Protein AF-A0A4Q0PM80-F1 (afdb_monomer_lite)

Organism: NCBI:txid988

Structure (mmCIF, N/CA/C/O backbone):
data_AF-A0A4Q0PM80-F1
#
_entry.id   AF-A0A4Q0PM80-F1
#
loop_
_atom_site.group_PDB
_atom_site.id
_atom_site.type_symbol
_atom_site.label_atom_id
_atom_site.label_alt_id
_atom_site.label_comp_id
_atom_site.label_asym_id
_atom_site.label_entity_id
_atom_site.label_seq_id
_atom_site.pdbx_PDB_ins_code
_atom_site.Cartn_x
_atom_site.Cartn_y
_atom_site.Cartn_z
_atom_site.occupancy
_atom_site.B_iso_or_equiv
_atom_site.auth_seq_id
_atom_site.auth_comp_id
_atom_site.auth_asym_id
_atom_site.auth_atom_id
_atom_site.pdbx_PDB_model_num
ATOM 1 N N . MET A 1 1 ? 19.482 10.236 -36.528 1.00 69.00 1 MET A N 1
ATOM 2 C CA . MET A 1 1 ? 18.409 9.305 -36.939 1.00 69.00 1 MET A CA 1
ATOM 3 C C . MET A 1 1 ? 18.551 8.071 -36.067 1.00 69.00 1 MET A C 1
ATOM 5 O O . MET A 1 1 ? 19.667 7.583 -35.962 1.00 69.00 1 MET A O 1
ATOM 9 N N . ILE A 1 2 ? 17.496 7.648 -35.373 1.00 78.56 2 ILE A N 1
ATOM 10 C CA . ILE A 1 2 ? 17.526 6.415 -34.569 1.00 78.56 2 ILE A CA 1
ATOM 11 C C . ILE A 1 2 ? 17.353 5.250 -35.546 1.00 78.56 2 ILE A C 1
ATOM 13 O O . ILE A 1 2 ? 16.515 5.339 -36.443 1.00 78.56 2 ILE A O 1
ATOM 17 N N . THR A 1 3 ? 18.168 4.207 -35.417 1.00 89.75 3 THR A N 1
ATOM 18 C CA . THR A 1 3 ? 18.043 3.007 -36.260 1.00 89.75 3 THR A CA 1
ATOM 19 C C . THR A 1 3 ? 16.857 2.150 -35.808 1.00 89.75 3 THR A C 1
ATOM 21 O O . THR A 1 3 ? 16.441 2.205 -34.649 1.00 89.75 3 THR A O 1
ATOM 24 N N . GLU A 1 4 ? 16.285 1.361 -36.717 1.00 88.19 4 GLU A N 1
ATOM 25 C CA . GLU A 1 4 ? 15.132 0.500 -36.414 1.00 88.19 4 GLU A CA 1
ATOM 26 C C . GLU A 1 4 ? 15.441 -0.514 -35.298 1.00 88.19 4 GLU A C 1
ATOM 28 O O . GLU A 1 4 ? 14.620 -0.740 -34.409 1.00 88.19 4 GLU A O 1
ATOM 33 N N . GLU A 1 5 ? 16.669 -1.035 -35.276 1.00 87.44 5 GLU A N 1
ATOM 34 C CA . GLU A 1 5 ? 17.164 -1.932 -34.228 1.00 87.44 5 GLU A CA 1
ATOM 35 C C . GLU A 1 5 ? 17.190 -1.250 -32.852 1.00 87.44 5 GLU A C 1
ATOM 37 O O . GLU A 1 5 ? 16.656 -1.795 -31.884 1.00 87.44 5 GLU A O 1
ATOM 42 N N . GLN A 1 6 ? 17.703 -0.015 -32.773 1.00 86.94 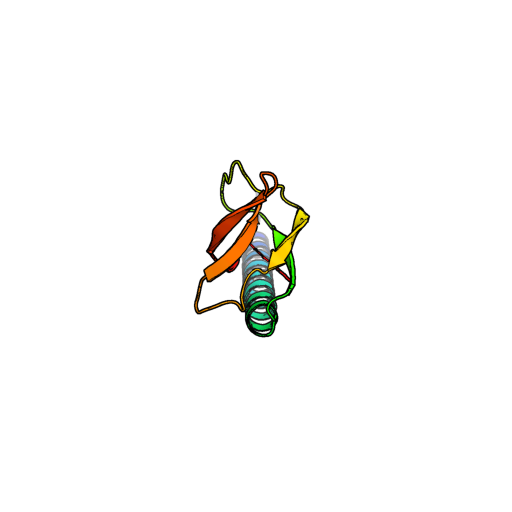6 GLN A N 1
ATOM 43 C CA . GLN A 1 6 ? 17.709 0.777 -31.536 1.00 86.94 6 GLN A CA 1
ATOM 44 C C . GLN A 1 6 ? 16.292 1.079 -31.031 1.00 86.94 6 GLN A C 1
ATOM 46 O O . GLN A 1 6 ? 16.050 1.090 -29.823 1.00 86.94 6 GLN A O 1
ATOM 51 N N . TYR A 1 7 ? 15.336 1.309 -31.936 1.00 9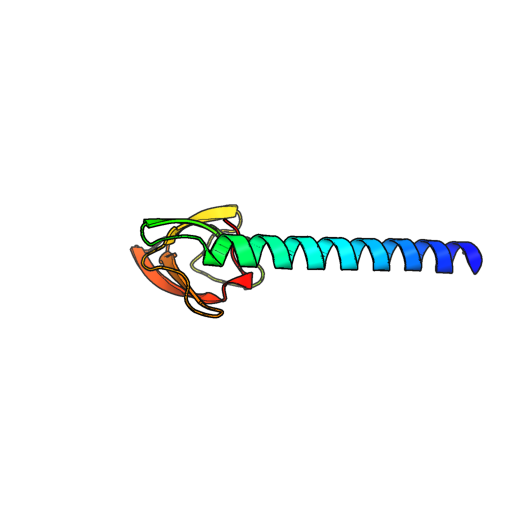0.94 7 TYR A N 1
ATOM 52 C CA . TYR A 1 7 ? 13.935 1.515 -31.564 1.00 90.94 7 TYR A CA 1
ATOM 53 C C . TYR A 1 7 ? 13.299 0.238 -30.991 1.00 90.94 7 TYR A C 1
ATOM 55 O O . TYR A 1 7 ? 12.626 0.291 -29.958 1.00 90.94 7 TYR A O 1
ATOM 63 N N . LEU A 1 8 ? 13.528 -0.916 -31.626 1.00 91.56 8 LEU A N 1
ATOM 64 C CA . LEU A 1 8 ? 13.000 -2.205 -31.168 1.00 91.56 8 LEU A CA 1
ATOM 65 C C . LEU A 1 8 ? 13.583 -2.621 -29.813 1.00 91.56 8 LEU A C 1
ATOM 67 O O . LEU A 1 8 ? 12.855 -3.140 -28.964 1.00 91.56 8 LEU A O 1
ATOM 71 N N . GLU A 1 9 ? 14.871 -2.373 -29.588 1.00 90.44 9 GLU A N 1
ATOM 72 C CA . GLU A 1 9 ? 15.537 -2.668 -28.319 1.00 90.44 9 GLU A CA 1
ATOM 73 C C . GLU A 1 9 ? 15.037 -1.758 -27.185 1.00 90.44 9 GLU A C 1
ATOM 75 O O . GLU A 1 9 ? 14.687 -2.238 -26.099 1.00 90.44 9 GLU A O 1
ATOM 80 N N . ALA A 1 10 ? 14.879 -0.458 -27.459 1.00 87.88 10 ALA A N 1
ATOM 81 C CA . ALA A 1 10 ? 14.267 0.478 -26.519 1.00 87.88 10 ALA A CA 1
ATOM 82 C C . ALA A 1 10 ? 12.827 0.068 -26.169 1.00 87.88 10 ALA A C 1
ATOM 84 O O . ALA A 1 10 ? 12.448 0.075 -24.997 1.00 87.88 10 ALA A O 1
ATOM 85 N N . LYS A 1 11 ? 12.037 -0.359 -27.162 1.00 92.44 11 LYS A N 1
ATOM 86 C CA . LYS A 1 11 ? 10.665 -0.832 -26.943 1.00 92.44 11 LYS A CA 1
ATOM 87 C C . LYS A 1 11 ? 10.618 -2.076 -26.056 1.00 92.44 11 LYS A C 1
ATOM 89 O O . LYS A 1 11 ? 9.876 -2.081 -25.080 1.00 92.44 11 LYS A O 1
ATOM 94 N N . LYS A 1 12 ? 11.453 -3.088 -26.326 1.00 92.75 12 LYS A N 1
ATOM 95 C CA . LYS A 1 12 ? 11.554 -4.289 -25.471 1.00 92.75 12 LYS A CA 1
ATOM 96 C C . LYS A 1 12 ? 11.913 -3.934 -24.030 1.00 92.75 12 LYS A C 1
ATOM 98 O O . LYS A 1 12 ? 11.365 -4.517 -23.100 1.00 92.75 12 LYS A O 1
ATOM 103 N N . THR A 1 13 ? 12.809 -2.965 -23.850 1.00 90.62 13 THR A N 1
ATOM 104 C CA . THR A 1 13 ? 13.232 -2.499 -22.524 1.00 90.62 13 THR A CA 1
ATOM 105 C C . THR A 1 13 ? 12.080 -1.823 -21.778 1.00 90.62 13 THR A C 1
ATOM 107 O O . THR A 1 13 ? 11.854 -2.106 -20.601 1.00 90.62 13 THR A O 1
ATOM 110 N N . ILE A 1 14 ? 11.311 -0.974 -22.466 1.00 91.00 14 ILE A N 1
ATOM 111 C CA . ILE A 1 14 ? 10.115 -0.325 -21.911 1.00 91.00 14 ILE A CA 1
ATOM 112 C C . ILE A 1 14 ? 9.055 -1.371 -21.543 1.00 91.00 14 ILE A C 1
ATOM 114 O O . ILE A 1 14 ? 8.525 -1.334 -20.433 1.00 91.00 14 ILE A O 1
ATOM 118 N N . ASP A 1 15 ? 8.786 -2.330 -22.429 1.00 91.88 15 ASP A N 1
ATOM 119 C CA . ASP A 1 15 ? 7.790 -3.378 -22.193 1.00 91.88 15 ASP A CA 1
ATOM 120 C C . ASP A 1 15 ? 8.175 -4.251 -20.985 1.00 91.88 15 ASP A C 1
ATOM 122 O O . ASP A 1 15 ? 7.343 -4.511 -20.113 1.00 91.88 15 ASP A O 1
ATOM 126 N N . ALA A 1 16 ? 9.450 -4.639 -20.872 1.00 90.31 16 ALA A N 1
ATOM 127 C CA . ALA A 1 16 ? 9.960 -5.389 -19.724 1.00 90.31 16 ALA A CA 1
ATOM 128 C C . ALA A 1 16 ? 9.842 -4.593 -18.412 1.00 90.31 16 ALA A C 1
ATOM 130 O O . ALA A 1 16 ? 9.423 -5.135 -17.387 1.00 90.31 16 ALA A O 1
ATOM 131 N N . TYR A 1 17 ? 10.146 -3.291 -18.445 1.00 87.75 17 TYR A N 1
ATOM 132 C CA . TYR A 1 17 ? 9.979 -2.407 -17.290 1.00 87.75 17 TYR A CA 1
ATOM 133 C C . TYR A 1 17 ? 8.510 -2.309 -16.852 1.00 87.75 17 TYR A C 1
ATOM 135 O O . TYR A 1 17 ? 8.205 -2.390 -15.659 1.00 87.75 17 TYR A O 1
ATOM 143 N N . HIS A 1 18 ? 7.585 -2.194 -17.808 1.00 84.19 18 HIS A N 1
ATOM 144 C CA . HIS A 1 18 ? 6.149 -2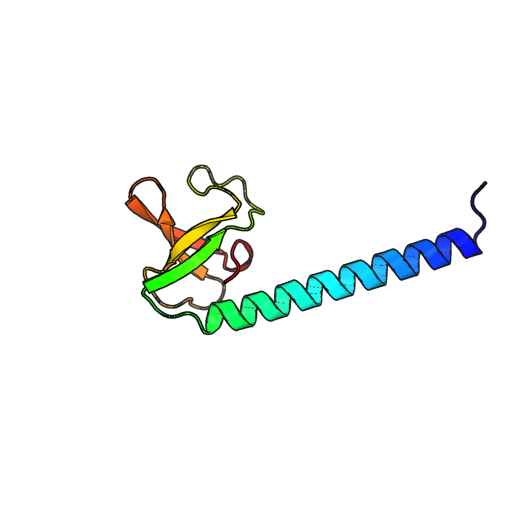.163 -17.532 1.00 84.19 18 HIS A CA 1
ATOM 145 C C . HIS A 1 18 ? 5.665 -3.478 -16.907 1.00 84.19 18 HIS A C 1
ATOM 147 O O . HIS A 1 18 ? 4.959 -3.445 -15.898 1.00 84.19 18 HIS A O 1
ATOM 153 N N . GLN A 1 19 ? 6.097 -4.626 -17.437 1.00 85.88 19 GLN A N 1
ATOM 154 C CA . GLN A 1 19 ? 5.777 -5.939 -16.862 1.00 85.88 19 GLN A CA 1
ATOM 155 C C . GLN A 1 19 ? 6.299 -6.078 -15.426 1.00 85.88 19 GLN A C 1
ATOM 157 O O . GLN A 1 19 ? 5.585 -6.553 -14.540 1.00 85.88 19 GLN A O 1
ATOM 162 N N . GLN A 1 20 ? 7.526 -5.622 -15.163 1.00 82.38 20 GLN A N 1
ATOM 163 C CA . GLN A 1 20 ? 8.105 -5.657 -13.822 1.00 82.38 20 GLN A CA 1
ATOM 164 C C . GLN A 1 20 ? 7.319 -4.783 -12.833 1.00 82.38 20 GLN A C 1
ATOM 166 O O . GLN A 1 20 ? 7.070 -5.202 -11.699 1.00 82.38 20 GLN A O 1
ATOM 171 N N . LEU A 1 21 ? 6.882 -3.596 -13.262 1.00 81.38 21 LEU A N 1
ATOM 172 C CA . LEU A 1 21 ? 6.007 -2.721 -12.477 1.00 81.38 21 LEU A CA 1
ATOM 173 C C . LEU A 1 21 ? 4.664 -3.386 -12.157 1.00 81.38 21 LEU A C 1
ATOM 175 O O . LEU A 1 21 ? 4.216 -3.345 -11.009 1.00 81.38 21 LEU A O 1
ATOM 179 N N . GLU A 1 22 ? 4.026 -4.024 -13.138 1.00 78.75 22 GLU A N 1
ATOM 180 C CA . GLU A 1 22 ? 2.760 -4.734 -12.924 1.00 78.75 22 GLU A CA 1
ATOM 181 C C . GLU A 1 22 ? 2.900 -5.868 -11.905 1.00 78.75 22 GLU A C 1
ATOM 183 O O . GLU A 1 22 ? 2.065 -5.984 -11.001 1.00 78.75 22 GLU A O 1
ATOM 188 N N . LEU A 1 23 ? 3.981 -6.648 -11.987 1.00 79.31 23 LEU A N 1
ATOM 189 C CA . LEU A 1 23 ? 4.292 -7.697 -11.013 1.00 79.31 23 LEU A CA 1
ATOM 190 C C . LEU A 1 23 ? 4.493 -7.127 -9.603 1.00 79.31 23 LEU A C 1
ATOM 192 O O . LEU A 1 23 ? 3.944 -7.662 -8.637 1.00 79.31 23 LEU A O 1
ATOM 196 N N . GLN A 1 24 ? 5.219 -6.014 -9.469 1.00 76.94 24 GLN A N 1
ATOM 197 C CA . GLN A 1 24 ? 5.395 -5.341 -8.177 1.00 76.94 24 GLN A CA 1
ATOM 198 C C . GLN A 1 24 ? 4.057 -4.873 -7.589 1.00 76.94 24 GLN A C 1
ATOM 200 O O . GLN A 1 24 ? 3.794 -5.089 -6.403 1.00 76.94 24 GLN A O 1
ATOM 205 N N . TYR A 1 25 ? 3.178 -4.288 -8.408 1.00 73.69 25 TYR A N 1
ATOM 206 C CA . TYR A 1 25 ? 1.843 -3.877 -7.964 1.00 73.69 25 TYR A CA 1
ATOM 207 C C . TYR A 1 25 ? 0.929 -5.060 -7.623 1.00 73.69 25 TYR A C 1
ATOM 209 O O . TYR A 1 25 ? 0.082 -4.944 -6.733 1.00 73.69 25 TYR A O 1
ATOM 217 N N . ALA A 1 26 ? 1.064 -6.192 -8.315 1.00 75.56 26 ALA A N 1
ATOM 218 C CA . ALA A 1 26 ? 0.326 -7.409 -7.991 1.00 75.56 26 ALA A CA 1
ATOM 219 C C . ALA A 1 26 ? 0.762 -7.975 -6.630 1.00 75.56 26 ALA A C 1
ATOM 221 O O . ALA A 1 26 ? -0.091 -8.277 -5.791 1.00 75.56 26 ALA A O 1
ATOM 222 N N . ASN A 1 27 ? 2.070 -8.033 -6.373 1.00 76.75 27 ASN A N 1
ATOM 223 C CA . ASN A 1 27 ? 2.621 -8.525 -5.111 1.00 76.75 27 ASN A CA 1
ATOM 224 C C . ASN A 1 27 ? 2.230 -7.637 -3.922 1.00 76.75 27 ASN A C 1
ATOM 226 O O . ASN A 1 27 ? 1.715 -8.147 -2.925 1.00 76.75 27 ASN A O 1
ATOM 230 N N . SER A 1 28 ? 2.365 -6.312 -4.048 1.00 74.06 28 SER A N 1
ATOM 231 C CA . SER A 1 28 ? 1.991 -5.387 -2.966 1.00 74.06 28 SER A CA 1
ATOM 232 C C . SER A 1 28 ? 0.498 -5.448 -2.632 1.00 74.06 28 SER A C 1
ATOM 234 O O . SER A 1 28 ? 0.103 -5.326 -1.471 1.00 74.06 28 SER A O 1
ATOM 236 N N . ARG A 1 29 ? -0.360 -5.718 -3.627 1.00 73.88 29 ARG A 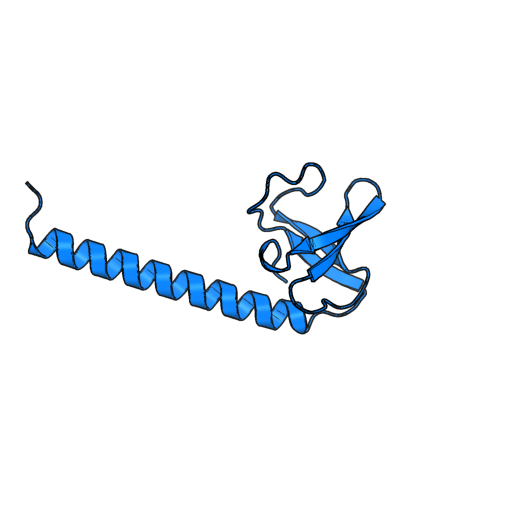N 1
ATOM 237 C CA . ARG A 1 29 ? -1.791 -5.967 -3.404 1.00 73.88 29 ARG A CA 1
ATOM 238 C C . ARG A 1 29 ? -2.036 -7.226 -2.584 1.00 73.88 29 ARG A C 1
ATOM 240 O O . ARG A 1 29 ? -2.873 -7.183 -1.685 1.00 73.88 29 ARG A O 1
ATOM 247 N N . ILE A 1 30 ? -1.344 -8.325 -2.891 1.00 79.62 30 ILE A N 1
ATOM 248 C CA . ILE A 1 30 ? -1.474 -9.589 -2.150 1.00 79.62 30 ILE A CA 1
ATOM 249 C C . ILE A 1 30 ? -1.076 -9.385 -0.686 1.00 79.62 30 ILE A C 1
ATOM 251 O O . ILE A 1 30 ? -1.771 -9.864 0.209 1.00 79.62 30 ILE A O 1
ATOM 255 N N . GLU A 1 31 ? 0.002 -8.646 -0.430 1.00 82.50 31 GLU A N 1
ATOM 256 C CA . GLU A 1 31 ? 0.430 -8.314 0.933 1.00 82.50 31 GLU A CA 1
ATOM 257 C C . GLU A 1 31 ? -0.590 -7.443 1.660 1.00 82.50 31 GLU A C 1
ATOM 259 O O . GLU A 1 31 ? -0.918 -7.717 2.815 1.00 82.50 31 GLU A O 1
ATOM 264 N N . LEU A 1 32 ? -1.177 -6.463 0.968 1.00 85.00 32 LEU A N 1
ATOM 265 C CA . LEU A 1 32 ? -2.228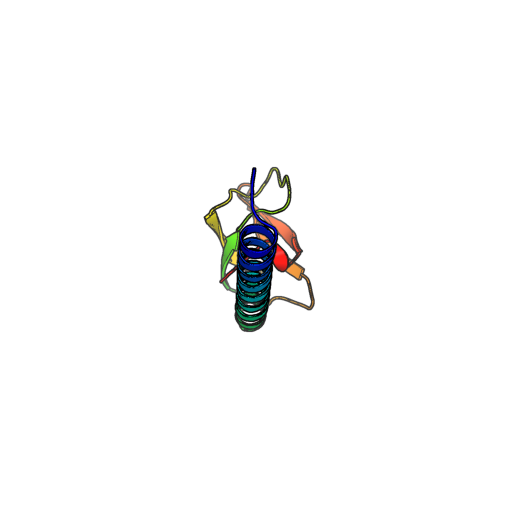 -5.624 1.535 1.00 85.00 32 LEU A CA 1
ATOM 266 C C . LEU A 1 32 ? -3.416 -6.468 2.013 1.00 85.00 32 LEU A C 1
ATOM 268 O O . LEU A 1 32 ? -3.931 -6.227 3.095 1.00 85.00 32 LEU A O 1
ATOM 272 N N . PHE A 1 33 ? -3.825 -7.495 1.264 1.00 84.75 33 PHE A N 1
ATOM 273 C CA . PHE A 1 33 ? -4.909 -8.397 1.679 1.00 84.75 33 PHE A CA 1
ATOM 274 C C . PHE A 1 33 ? -4.594 -9.240 2.918 1.00 84.75 33 PHE A C 1
ATOM 276 O O . PHE A 1 33 ? -5.520 -9.709 3.579 1.00 84.75 33 PHE A O 1
ATOM 283 N N . LYS A 1 34 ? -3.314 -9.424 3.248 1.00 87.56 34 LYS A N 1
ATOM 284 C CA . LYS A 1 34 ? -2.886 -10.107 4.476 1.00 87.56 34 LYS A CA 1
ATOM 285 C C . LYS A 1 34 ? -2.888 -9.174 5.693 1.00 87.56 34 LYS A C 1
ATOM 287 O O . LYS A 1 34 ? -2.830 -9.670 6.819 1.00 87.56 34 LYS A O 1
ATOM 292 N N . ALA A 1 35 ? -2.969 -7.857 5.484 1.00 89.25 35 ALA A N 1
ATOM 293 C CA . ALA A 1 35 ? -2.984 -6.874 6.559 1.00 89.25 35 ALA A CA 1
ATOM 294 C C . ALA A 1 35 ? -4.258 -6.981 7.410 1.00 89.25 35 ALA A C 1
ATOM 296 O O . ALA A 1 35 ? -5.370 -7.208 6.919 1.00 89.25 35 ALA A O 1
ATOM 297 N N . LYS A 1 36 ? -4.103 -6.784 8.715 1.00 90.81 36 LYS A N 1
ATOM 298 C CA . LYS A 1 36 ? -5.168 -6.876 9.711 1.00 90.81 36 LYS A CA 1
ATOM 299 C C . LYS A 1 36 ? -5.609 -5.491 10.172 1.00 90.81 36 LYS A C 1
ATOM 301 O O . LYS A 1 36 ? -4.986 -4.459 9.921 1.00 90.81 36 LYS A O 1
ATOM 306 N N . LYS A 1 37 ? -6.737 -5.461 10.884 1.00 91.81 37 LYS A N 1
ATOM 307 C CA . LYS A 1 37 ? -7.184 -4.256 11.587 1.00 91.81 37 LYS A CA 1
ATOM 308 C C . LYS A 1 37 ? -6.075 -3.783 12.530 1.00 91.81 37 LYS A C 1
ATOM 310 O O . LYS A 1 37 ? -5.632 -4.544 13.381 1.00 91.81 37 LYS A O 1
ATOM 315 N N . GLY A 1 38 ? -5.720 -2.507 12.437 1.00 89.31 38 GLY A N 1
ATOM 316 C CA . GLY A 1 38 ? -4.701 -1.887 13.273 1.00 89.31 38 GLY A CA 1
ATOM 317 C C . GLY A 1 38 ? -3.320 -1.795 12.630 1.00 89.31 38 GLY A C 1
ATOM 318 O O . GLY A 1 38 ? -2.533 -0.992 13.127 1.00 89.31 38 GLY A O 1
ATOM 319 N N . ASP A 1 39 ? -3.070 -2.516 11.535 1.00 92.31 39 ASP A N 1
ATOM 320 C CA . ASP A 1 39 ? -1.820 -2.419 10.778 1.00 92.31 39 ASP A CA 1
ATOM 321 C C . ASP A 1 39 ? -1.708 -1.065 10.072 1.00 92.31 39 ASP A C 1
ATOM 323 O O . ASP A 1 39 ? -2.702 -0.364 9.851 1.00 92.31 39 ASP A O 1
ATOM 327 N N . TYR A 1 40 ? -0.485 -0.687 9.713 1.00 91.69 40 TYR A N 1
ATOM 328 C CA . TYR A 1 40 ? -0.209 0.544 8.984 1.00 91.69 40 TYR A CA 1
ATOM 329 C C . TYR A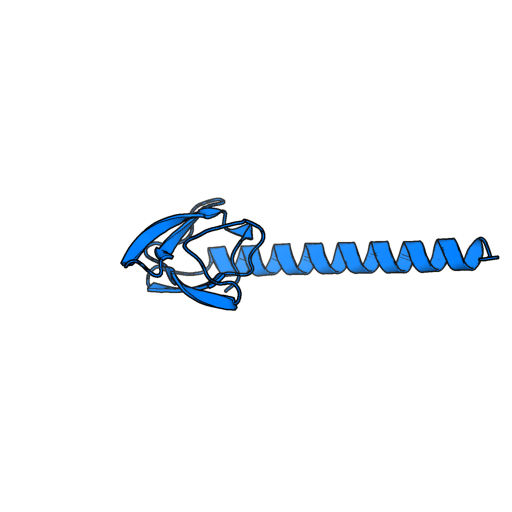 1 40 ? 0.057 0.241 7.516 1.00 91.69 40 TYR A C 1
ATOM 331 O O . TYR A 1 40 ? 0.802 -0.677 7.201 1.00 91.69 40 TYR A O 1
ATOM 339 N N . ILE A 1 41 ? -0.524 1.054 6.638 1.00 91.62 41 ILE A N 1
ATOM 340 C CA . ILE A 1 41 ? -0.313 0.998 5.191 1.00 91.62 41 ILE A CA 1
ATOM 341 C C . ILE A 1 41 ? 0.130 2.366 4.680 1.00 91.62 41 ILE A C 1
ATOM 343 O O . ILE A 1 41 ? -0.301 3.402 5.188 1.00 91.62 41 ILE A O 1
ATOM 347 N N . THR A 1 42 ? 0.981 2.390 3.667 1.00 92.31 42 THR A N 1
ATOM 348 C CA . THR A 1 42 ? 1.545 3.613 3.093 1.00 92.31 42 THR A CA 1
ATOM 349 C C . THR A 1 42 ? 0.732 4.065 1.885 1.00 92.31 42 THR A C 1
ATOM 351 O O . THR A 1 42 ? 0.497 3.286 0.963 1.00 92.31 42 THR A O 1
ATOM 354 N N . TYR A 1 43 ? 0.311 5.332 1.855 1.00 91.25 43 TYR A N 1
ATOM 355 C CA . TYR A 1 43 ? -0.371 5.903 0.689 1.00 91.25 43 TYR A CA 1
ATOM 356 C C . TYR A 1 43 ? 0.637 6.213 -0.426 1.00 91.25 43 TYR A C 1
ATOM 358 O O . TYR A 1 43 ? 1.473 7.105 -0.287 1.00 91.25 43 TYR A O 1
ATOM 366 N N . ILE A 1 44 ? 0.544 5.514 -1.557 1.00 88.75 44 ILE A N 1
ATOM 367 C CA . ILE A 1 44 ? 1.468 5.671 -2.697 1.00 88.75 44 ILE A CA 1
ATOM 368 C C . ILE A 1 44 ? 1.006 6.727 -3.713 1.00 88.75 44 ILE A C 1
ATOM 370 O O . ILE A 1 44 ? 1.755 7.090 -4.620 1.00 88.75 44 ILE A O 1
ATOM 374 N N . GLY A 1 45 ? -0.198 7.282 -3.550 1.00 82.19 45 GLY A N 1
ATOM 375 C CA . GLY A 1 45 ? -0.762 8.270 -4.472 1.00 82.19 45 GLY A CA 1
ATOM 376 C C . GLY A 1 45 ? -1.628 7.640 -5.565 1.00 82.19 45 GLY A C 1
ATOM 377 O O . GLY A 1 45 ? -2.224 6.587 -5.371 1.00 82.19 45 GLY A O 1
ATOM 378 N N . GLY A 1 46 ? -1.759 8.321 -6.707 1.00 75.62 46 GLY A N 1
ATOM 379 C CA . GLY A 1 46 ? -2.595 7.878 -7.837 1.00 75.62 46 GLY A CA 1
ATOM 380 C C . GLY A 1 46 ? -4.013 8.464 -7.860 1.00 75.62 46 GLY A C 1
ATOM 381 O O . GLY A 1 46 ? -4.747 8.280 -8.828 1.00 75.62 46 GLY A O 1
ATOM 382 N N . SER A 1 47 ? -4.405 9.218 -6.829 1.00 74.62 47 SER A N 1
ATOM 383 C CA . SER A 1 47 ? -5.583 10.089 -6.869 1.00 74.62 47 SER A CA 1
ATOM 384 C C . SER A 1 47 ? -5.262 11.441 -6.231 1.00 74.62 47 SER A C 1
ATOM 386 O O . SER A 1 47 ? -4.431 11.512 -5.322 1.00 74.62 47 SER A O 1
ATOM 388 N N . LYS A 1 48 ? -5.933 12.514 -6.669 1.00 68.69 48 LYS A N 1
ATOM 389 C CA . LYS A 1 48 ? -5.880 13.831 -6.009 1.00 68.69 48 LYS A CA 1
ATOM 390 C C . LYS A 1 48 ? -6.703 13.807 -4.709 1.00 68.69 48 LYS A C 1
ATOM 392 O O . LYS A 1 48 ? -7.694 14.521 -4.577 1.00 68.69 48 LYS A O 1
ATOM 397 N N . SER A 1 49 ? -6.341 12.934 -3.769 1.00 73.88 49 SER A N 1
ATOM 398 C CA . SER A 1 49 ? -6.957 12.907 -2.441 1.00 73.88 49 SER A CA 1
ATOM 399 C C . SER A 1 49 ? -6.511 14.140 -1.662 1.00 73.88 49 SER A C 1
ATOM 401 O O . SER A 1 49 ? -5.321 14.324 -1.436 1.00 73.88 49 SER A O 1
ATOM 403 N N . LYS A 1 50 ? -7.463 14.973 -1.228 1.00 76.56 50 LYS A N 1
ATOM 404 C CA . LYS A 1 50 ? -7.184 16.138 -0.368 1.00 76.56 50 LYS A CA 1
ATOM 405 C C . LYS A 1 50 ? -6.803 15.750 1.067 1.00 76.56 50 LYS A C 1
ATOM 407 O O . LYS A 1 50 ? -6.325 16.591 1.812 1.00 76.56 50 LYS A O 1
ATOM 412 N N . ASN A 1 51 ? -7.029 14.491 1.450 1.00 81.19 51 ASN A N 1
ATOM 413 C CA . ASN A 1 51 ? -6.975 14.047 2.845 1.00 81.19 51 ASN A CA 1
ATOM 414 C C . ASN A 1 51 ? -5.851 13.039 3.125 1.00 81.19 51 ASN A C 1
ATOM 416 O O . ASN A 1 51 ? -5.758 12.543 4.246 1.00 81.19 51 ASN A O 1
ATOM 420 N N . LEU A 1 52 ? -5.054 12.684 2.110 1.00 86.25 52 LEU A N 1
ATOM 421 C CA . LEU A 1 52 ? -3.948 11.737 2.234 1.00 86.25 52 LEU A CA 1
ATOM 422 C C . LEU A 1 52 ? -2.675 12.339 1.648 1.00 86.25 52 LEU A C 1
ATOM 424 O O . LEU A 1 52 ? -2.682 12.872 0.538 1.00 86.25 52 LEU A O 1
ATOM 428 N N . ILE A 1 53 ? -1.579 12.195 2.381 1.00 89.31 53 ILE A N 1
ATOM 429 C CA . ILE A 1 53 ? -0.254 12.678 2.009 1.00 89.31 53 ILE A CA 1
ATOM 430 C C . ILE A 1 53 ? 0.531 11.499 1.436 1.00 89.31 53 ILE A C 1
ATOM 432 O O . ILE A 1 53 ? 0.644 10.445 2.067 1.00 89.31 53 ILE A O 1
ATOM 436 N N . LYS A 1 54 ? 1.045 11.650 0.211 1.00 89.94 54 LYS A N 1
ATOM 437 C CA . LYS A 1 54 ? 1.845 10.609 -0.453 1.00 89.94 54 LYS A CA 1
ATOM 438 C C . LYS A 1 54 ? 3.071 10.272 0.404 1.00 89.94 54 LYS A C 1
ATOM 440 O O . LYS A 1 54 ? 3.751 11.172 0.879 1.00 89.94 54 LYS A O 1
ATOM 445 N N . GLY A 1 55 ? 3.342 8.983 0.590 1.00 87.88 55 GLY A N 1
ATOM 446 C CA . GLY A 1 55 ? 4.439 8.467 1.413 1.00 87.88 55 GLY A CA 1
ATOM 447 C C . GLY A 1 55 ? 4.120 8.361 2.907 1.00 87.88 55 GLY A C 1
ATOM 448 O O . GLY A 1 55 ? 4.918 7.801 3.654 1.00 87.88 55 GLY A O 1
ATOM 449 N N . LYS A 1 56 ? 2.959 8.847 3.362 1.00 91.75 56 LYS A N 1
ATOM 450 C CA . LYS A 1 56 ? 2.566 8.747 4.769 1.00 91.75 56 LYS A CA 1
ATOM 451 C C . LYS A 1 56 ? 1.881 7.414 5.074 1.00 91.75 56 LYS A C 1
ATOM 453 O O . LYS A 1 56 ? 1.154 6.864 4.241 1.00 91.75 56 LYS A O 1
ATOM 458 N N . LYS A 1 57 ? 2.124 6.913 6.288 1.00 92.44 57 LYS A N 1
ATOM 459 C CA . LYS A 1 57 ? 1.504 5.706 6.841 1.00 92.44 57 LYS A CA 1
ATOM 460 C C . LYS A 1 57 ? 0.166 6.030 7.495 1.00 92.44 57 LYS A C 1
ATOM 462 O O . LYS A 1 57 ? 0.044 7.001 8.237 1.00 92.44 57 LYS A O 1
ATOM 467 N N . TYR A 1 58 ? -0.807 5.164 7.262 1.00 92.62 58 TYR A N 1
ATOM 468 C CA . TYR A 1 58 ? -2.172 5.281 7.743 1.00 92.62 58 TYR A CA 1
ATOM 469 C C . TYR A 1 58 ? -2.607 3.982 8.402 1.00 92.62 58 TYR A C 1
ATOM 471 O O . TYR A 1 58 ? -2.385 2.899 7.864 1.00 92.62 58 TYR A O 1
ATOM 479 N N . ARG A 1 59 ? -3.249 4.089 9.565 1.00 92.88 59 ARG A N 1
ATOM 480 C CA . ARG A 1 59 ? -3.721 2.926 10.313 1.00 92.88 59 ARG A CA 1
ATOM 481 C C . ARG A 1 59 ? -5.014 2.379 9.713 1.00 92.88 59 ARG A C 1
ATOM 483 O O . ARG A 1 59 ? -5.983 3.122 9.524 1.00 92.88 59 ARG A O 1
ATOM 490 N N . LEU A 1 60 ? -5.051 1.073 9.478 1.00 92.94 60 LEU A N 1
ATOM 491 C CA . LEU A 1 60 ? -6.240 0.346 9.058 1.00 92.94 60 LEU A CA 1
ATOM 492 C C . LEU A 1 60 ? -7.273 0.288 10.187 1.00 92.94 60 LEU A C 1
ATOM 494 O O . LEU A 1 60 ? -7.002 -0.155 11.303 1.00 92.94 60 LEU A O 1
ATOM 498 N N . THR A 1 61 ? -8.499 0.692 9.869 1.00 93.06 61 THR A N 1
ATOM 499 C CA . THR A 1 61 ? -9.653 0.620 10.787 1.00 93.06 61 THR A CA 1
ATOM 500 C C . THR A 1 61 ? -10.347 -0.740 10.762 1.00 93.06 61 THR A C 1
ATOM 502 O O . THR A 1 61 ? -11.018 -1.114 11.725 1.00 93.06 61 THR A O 1
ATOM 505 N N . CYS A 1 62 ? -10.174 -1.489 9.676 1.00 91.38 62 CYS A N 1
ATOM 506 C CA . CYS A 1 62 ? -10.640 -2.858 9.486 1.00 91.38 62 CYS A CA 1
ATOM 507 C C . CYS A 1 62 ? -9.708 -3.578 8.504 1.00 91.38 62 CYS A C 1
ATOM 509 O O . CYS A 1 62 ? -8.930 -2.921 7.810 1.00 91.38 62 CYS A O 1
ATOM 511 N N . ALA A 1 63 ? -9.799 -4.908 8.440 1.00 88.94 63 ALA A N 1
ATOM 512 C CA . ALA A 1 63 ? -9.098 -5.673 7.414 1.00 88.94 63 ALA A CA 1
ATOM 513 C C . ALA A 1 63 ? -9.537 -5.207 6.007 1.00 88.94 63 ALA A C 1
ATOM 515 O O . ALA A 1 63 ? -10.704 -4.822 5.832 1.00 88.94 63 ALA A O 1
ATOM 516 N N . PRO A 1 64 ? -8.633 -5.202 5.015 1.00 88.69 64 PRO A N 1
ATOM 517 C CA . PRO A 1 64 ? -8.980 -4.908 3.631 1.00 88.69 64 PRO A CA 1
ATOM 518 C C . PRO A 1 64 ? -10.032 -5.881 3.109 1.00 88.69 64 PRO A C 1
ATOM 520 O O . PRO A 1 64 ? -9.990 -7.076 3.393 1.00 88.69 64 PRO A O 1
ATOM 523 N N . TRP A 1 65 ? -10.985 -5.366 2.337 1.00 83.81 65 TRP A N 1
ATOM 524 C CA . TRP A 1 65 ? -12.060 -6.172 1.768 1.00 83.81 65 TRP A CA 1
ATOM 525 C C . TRP A 1 65 ? -12.205 -5.871 0.284 1.00 83.81 65 TRP A C 1
ATOM 527 O O . TRP A 1 65 ? -12.484 -4.732 -0.109 1.00 83.81 65 TRP A O 1
ATOM 537 N N . ASN A 1 66 ? -12.019 -6.905 -0.544 1.00 83.88 66 ASN A N 1
ATOM 538 C CA . ASN A 1 66 ? -11.994 -6.783 -2.000 1.00 83.88 66 ASN A CA 1
ATOM 539 C C . ASN A 1 66 ? -11.066 -5.615 -2.429 1.00 83.88 66 ASN A C 1
ATOM 541 O O . ASN A 1 66 ? -9.991 -5.419 -1.875 1.00 83.88 66 ASN A O 1
ATOM 545 N N . ILE A 1 67 ? -11.463 -4.758 -3.365 1.00 84.88 67 ILE A N 1
ATOM 546 C CA . ILE A 1 67 ? -10.629 -3.633 -3.813 1.00 84.88 67 ILE A CA 1
ATOM 547 C C . ILE A 1 67 ? -10.568 -2.439 -2.840 1.00 84.88 67 ILE A C 1
ATOM 549 O O . ILE A 1 67 ? -10.183 -1.347 -3.268 1.00 84.88 67 ILE A O 1
ATOM 553 N N . ARG A 1 68 ? -10.987 -2.573 -1.572 1.00 88.44 68 ARG A N 1
ATOM 554 C CA . ARG A 1 68 ? -11.160 -1.438 -0.649 1.00 88.44 68 ARG A CA 1
ATOM 555 C C . ARG A 1 68 ? -10.357 -1.570 0.645 1.00 88.44 68 ARG A C 1
ATOM 557 O O . ARG A 1 68 ? -10.286 -2.634 1.252 1.00 88.44 68 ARG A O 1
ATOM 564 N N . VAL A 1 69 ? -9.832 -0.436 1.099 1.00 90.75 69 VAL A N 1
ATOM 565 C CA . VAL A 1 69 ? -9.189 -0.261 2.408 1.00 90.75 69 VAL A CA 1
ATOM 566 C C . VAL A 1 69 ? -9.820 0.900 3.157 1.00 90.75 69 VAL A C 1
ATOM 568 O O . VAL A 1 69 ? -10.207 1.891 2.540 1.00 90.75 69 VAL A O 1
ATOM 571 N N . ALA A 1 70 ? -9.931 0.784 4.479 1.00 92.50 70 ALA A N 1
ATOM 572 C CA . ALA A 1 70 ? -10.499 1.829 5.322 1.00 92.50 70 ALA A CA 1
ATOM 573 C C . ALA A 1 70 ? -9.467 2.322 6.336 1.00 92.50 70 ALA A C 1
ATOM 575 O O . ALA A 1 70 ? -9.052 1.567 7.219 1.00 92.50 70 ALA A O 1
ATOM 576 N N . VAL A 1 71 ? -9.106 3.599 6.249 1.00 93.44 71 VAL A N 1
ATOM 577 C CA . VAL A 1 71 ? -8.076 4.232 7.083 1.00 93.44 71 VAL A CA 1
ATOM 578 C C . VAL A 1 71 ? -8.610 5.469 7.794 1.00 93.44 71 VAL A C 1
ATOM 580 O O . VAL A 1 71 ? -9.611 6.048 7.371 1.00 93.44 71 VAL A O 1
ATOM 583 N N . ILE A 1 72 ? -7.943 5.877 8.872 1.00 91.94 72 ILE A N 1
ATOM 584 C CA . ILE A 1 72 ? -8.160 7.186 9.505 1.00 91.94 72 ILE A CA 1
ATOM 585 C C . ILE A 1 72 ? -7.283 8.204 8.780 1.00 91.94 72 ILE A C 1
ATOM 587 O O . ILE A 1 72 ? -6.076 8.004 8.695 1.00 91.94 72 ILE A O 1
ATOM 591 N N . ASN A 1 73 ? -7.880 9.260 8.232 1.00 88.00 73 ASN A N 1
ATOM 592 C CA . ASN A 1 73 ? -7.152 10.324 7.544 1.00 88.00 73 ASN A CA 1
ATOM 593 C C . ASN A 1 73 ? -6.532 11.340 8.526 1.00 88.00 73 ASN A C 1
ATOM 595 O O . ASN A 1 73 ? -6.708 11.242 9.739 1.00 88.00 73 ASN A O 1
ATOM 599 N N . GLU A 1 74 ? -5.858 12.360 7.993 1.00 86.62 74 GLU A N 1
ATOM 600 C CA . GLU A 1 74 ? -5.229 13.432 8.789 1.00 86.62 74 GLU A CA 1
ATOM 601 C C . GLU A 1 74 ? -6.207 14.221 9.669 1.00 86.62 74 GLU A C 1
ATOM 603 O O . GLU A 1 74 ? -5.831 14.763 10.700 1.00 86.62 74 GLU A O 1
ATOM 608 N N . SER A 1 75 ? -7.480 14.272 9.281 1.00 86.12 75 SER A N 1
ATOM 609 C CA . SER A 1 75 ? -8.540 14.952 10.030 1.00 86.12 75 SER A CA 1
ATOM 610 C C . SER A 1 75 ? -9.208 14.051 11.075 1.00 86.12 75 SER A C 1
ATOM 612 O O . SER A 1 75 ? -10.280 14.394 11.572 1.00 86.12 75 SER A O 1
ATOM 614 N N . GLY A 1 76 ? -8.658 12.863 11.351 1.00 86.81 76 GLY A N 1
ATOM 615 C CA . GLY A 1 76 ? -9.237 11.898 12.289 1.00 86.81 76 GLY A CA 1
ATOM 616 C C . GLY A 1 76 ? -10.493 11.187 11.770 1.00 86.81 76 GLY A C 1
ATOM 617 O O . GLY A 1 76 ? -11.155 10.470 12.519 1.00 86.81 76 GLY A O 1
ATOM 618 N N . ARG A 1 77 ? -10.847 11.352 10.488 1.00 89.38 77 ARG A N 1
ATOM 619 C CA . ARG A 1 77 ? -12.050 10.751 9.897 1.00 89.38 77 ARG A CA 1
ATOM 620 C C . ARG A 1 77 ? -11.721 9.430 9.220 1.00 89.38 77 ARG A C 1
ATOM 622 O O . ARG A 1 77 ? -10.769 9.330 8.446 1.00 89.38 77 ARG A O 1
ATOM 629 N N . ARG A 1 78 ? -12.567 8.425 9.444 1.00 91.00 78 ARG A N 1
ATOM 630 C CA . ARG A 1 78 ? -12.502 7.157 8.712 1.00 91.00 78 ARG A CA 1
ATOM 631 C C . ARG A 1 78 ? -12.934 7.371 7.261 1.00 91.00 78 ARG A C 1
ATOM 633 O O . ARG A 1 78 ? -14.031 7.863 7.007 1.00 91.00 78 ARG A O 1
ATOM 640 N N . GLN A 1 79 ? -12.094 6.969 6.314 1.00 91.31 79 GLN A N 1
ATOM 641 C CA . GLN A 1 79 ? -12.373 7.040 4.881 1.00 91.31 79 GLN A CA 1
ATOM 642 C C . GLN A 1 79 ? -12.016 5.725 4.193 1.00 91.31 79 GLN A C 1
ATOM 644 O O . GLN A 1 79 ? -11.079 5.031 4.590 1.00 91.31 79 GLN A O 1
ATOM 649 N N . VAL A 1 80 ? -12.792 5.383 3.164 1.00 91.06 80 VAL A N 1
ATOM 650 C CA . VAL A 1 80 ? -12.617 4.159 2.380 1.00 91.06 80 VAL A CA 1
ATOM 651 C C . VAL A 1 80 ? -12.049 4.518 1.016 1.00 91.06 80 VAL A C 1
ATOM 653 O O . VAL A 1 80 ? -12.582 5.380 0.321 1.00 91.06 80 VAL A O 1
ATOM 656 N N . PHE A 1 81 ? -10.990 3.826 0.618 1.00 89.69 81 PHE A N 1
ATOM 657 C CA . PHE A 1 81 ? -10.267 4.075 -0.620 1.00 89.69 81 PHE A CA 1
ATOM 658 C C . PHE A 1 81 ? -10.040 2.786 -1.402 1.00 89.69 81 PHE A C 1
ATOM 660 O O . PHE A 1 81 ? -10.171 1.684 -0.870 1.00 89.69 81 PHE A O 1
ATOM 667 N N . LYS A 1 82 ? -9.665 2.930 -2.678 1.00 88.38 82 LYS A N 1
ATOM 668 C CA . LYS A 1 82 ? -9.217 1.796 -3.490 1.00 88.38 82 LYS A CA 1
ATOM 669 C C . LYS A 1 82 ? -7.859 1.302 -2.984 1.00 88.38 82 LYS A C 1
ATOM 671 O O . LYS A 1 82 ? -6.950 2.109 -2.800 1.00 88.38 82 LYS A O 1
ATOM 676 N N . ASN A 1 83 ? -7.711 -0.010 -2.836 1.00 85.94 83 ASN A N 1
ATOM 677 C CA . ASN A 1 83 ? -6.488 -0.666 -2.364 1.00 85.94 83 ASN A CA 1
ATOM 678 C C . ASN A 1 83 ? -5.247 -0.314 -3.205 1.00 85.94 83 ASN A C 1
ATOM 680 O O . ASN A 1 83 ? -4.173 -0.137 -2.655 1.00 85.94 83 ASN A O 1
ATOM 684 N N . ARG A 1 84 ? -5.415 -0.098 -4.518 1.00 84.75 84 ARG A N 1
ATOM 685 C CA . ARG A 1 84 ? -4.348 0.279 -5.467 1.00 84.75 84 ARG A CA 1
ATOM 686 C C . ARG A 1 84 ? -3.618 1.584 -5.143 1.00 84.75 84 ARG A C 1
ATOM 688 O O . ARG A 1 84 ? -2.654 1.908 -5.817 1.00 84.75 84 ARG A O 1
ATOM 695 N N . LEU A 1 85 ? -4.145 2.378 -4.216 1.00 87.44 85 LEU A N 1
ATOM 696 C CA . LEU A 1 85 ? -3.539 3.635 -3.788 1.00 87.44 85 LEU A CA 1
ATOM 697 C C . LEU A 1 85 ? -2.618 3.445 -2.573 1.00 87.44 85 LEU A C 1
ATOM 699 O O . LEU A 1 85 ? -2.073 4.426 -2.067 1.00 87.44 85 LEU A O 1
ATOM 703 N N . PHE A 1 86 ? -2.467 2.209 -2.091 1.00 88.75 86 PHE A N 1
ATOM 704 C CA . PHE A 1 86 ? -1.710 1.874 -0.894 1.00 88.75 86 PHE A CA 1
ATOM 705 C C . PHE A 1 86 ? -0.779 0.687 -1.131 1.00 88.75 86 PHE A C 1
ATOM 707 O O . PHE A 1 86 ? -1.047 -0.167 -1.973 1.00 88.75 86 PHE A O 1
ATOM 714 N N . THR A 1 87 ? 0.284 0.643 -0.339 1.00 89.00 87 THR A N 1
ATOM 715 C CA . THR A 1 87 ? 1.156 -0.519 -0.139 1.00 89.00 87 THR A CA 1
ATOM 716 C C . THR A 1 87 ? 1.257 -0.797 1.355 1.00 89.00 87 THR A C 1
ATOM 718 O O . THR A 1 87 ? 1.009 0.111 2.154 1.00 89.00 87 THR A O 1
ATOM 721 N N . VAL A 1 88 ? 1.585 -2.028 1.738 1.00 84.50 88 VAL A N 1
ATOM 722 C CA . VAL A 1 88 ? 2.017 -2.321 3.115 1.00 84.50 88 VAL A CA 1
ATOM 723 C C . VAL A 1 88 ? 3.394 -1.701 3.335 1.00 84.50 88 VAL A C 1
ATOM 725 O O . VAL A 1 88 ? 4.188 -1.725 2.367 1.00 84.50 88 VAL A O 1
#

Foldseek 3Di:
DQDPVNVVVVVVVVVVVVVVVVVVLVVQLVVLQVDAQQDWKAFCDPDPDPFHDHRDIFGFRGHDDDQWTWTQTPVRDIDIDGSSRIGD

Sequence (88 aa):
MITEEQYLEAKKTIDAYHQQLELQYANSRIELFKAKKGDYITYIGGSKSKNLIKGKKYRLTCAPWNIRVAVINESGRRQVFKNRLFTV

pLDDT: mean 86.34, std 6.08, range [68.69, 93.44]

Radius of gyration: 17.41 Å; chains: 1; bounding box: 31×26×50 Å

Secondary structure (DSSP, 8-state):
---HHHHHHHHHHHHHHHHHHHHHHHHHHHHHHH--TT-EEEE---S--TT--TT-EEEBSS--BTTEEEEE-TTS-EEEEEGGGEE-